Protein AF-A0A355C028-F1 (afdb_monomer_lite)

Structure (mmCIF, N/CA/C/O backbone):
data_AF-A0A355C028-F1
#
_entry.id   AF-A0A355C028-F1
#
loop_
_atom_site.group_PDB
_atom_site.id
_atom_site.type_symbol
_atom_site.label_atom_id
_atom_site.label_alt_id
_atom_site.label_comp_id
_atom_site.label_asym_id
_atom_site.label_entity_id
_atom_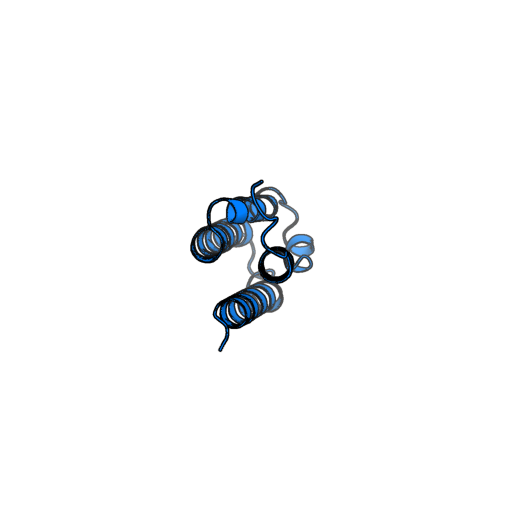site.label_seq_id
_atom_site.pdbx_PDB_ins_code
_atom_site.Cartn_x
_atom_site.Cartn_y
_atom_site.Cartn_z
_atom_site.occupancy
_atom_site.B_iso_or_equiv
_atom_site.auth_seq_id
_atom_site.auth_comp_id
_atom_site.auth_asym_id
_atom_site.auth_atom_id
_atom_site.pdbx_PDB_model_num
ATOM 1 N N . MET A 1 1 ? -22.043 -10.079 4.860 1.00 52.00 1 MET A N 1
ATOM 2 C CA . MET A 1 1 ? -20.663 -9.973 5.397 1.00 52.00 1 MET A CA 1
ATOM 3 C C . MET A 1 1 ? -20.513 -8.615 6.068 1.00 52.00 1 MET A C 1
ATOM 5 O O . MET A 1 1 ? -21.122 -7.668 5.587 1.00 52.00 1 MET A O 1
ATOM 9 N N . ARG A 1 2 ? -19.770 -8.498 7.179 1.00 68.88 2 ARG A N 1
ATOM 10 C CA . ARG A 1 2 ? -19.463 -7.178 7.767 1.00 68.88 2 ARG A CA 1
ATOM 11 C C . ARG A 1 2 ? -18.723 -6.355 6.707 1.00 68.88 2 ARG A C 1
ATOM 13 O O . ARG A 1 2 ? -17.768 -6.876 6.136 1.00 68.88 2 ARG A O 1
ATOM 20 N N . SER A 1 3 ? -19.180 -5.132 6.432 1.00 78.31 3 SER A N 1
ATOM 21 C CA . SER A 1 3 ? -18.619 -4.240 5.397 1.00 78.31 3 SER A CA 1
ATOM 22 C C . SER A 1 3 ? -17.086 -4.169 5.468 1.00 78.31 3 SER A C 1
ATOM 24 O O . SER A 1 3 ? -16.407 -4.277 4.453 1.00 78.31 3 SER A O 1
ATOM 26 N N . ASP A 1 4 ? -16.529 -4.154 6.679 1.00 78.38 4 ASP A N 1
ATOM 27 C CA . ASP A 1 4 ? -15.083 -4.084 6.916 1.00 78.38 4 ASP A CA 1
ATOM 28 C C . ASP A 1 4 ? -14.310 -5.343 6.484 1.00 78.38 4 ASP A C 1
ATOM 30 O O . ASP A 1 4 ? -13.172 -5.248 6.036 1.00 78.38 4 ASP A O 1
ATOM 34 N N . ILE A 1 5 ? -14.926 -6.528 6.578 1.00 82.31 5 ILE A N 1
ATOM 35 C CA . ILE A 1 5 ? -14.312 -7.783 6.112 1.00 82.31 5 ILE A CA 1
ATOM 36 C C . ILE A 1 5 ? -14.302 -7.821 4.582 1.00 82.31 5 ILE A C 1
ATOM 38 O O . ILE A 1 5 ? -13.327 -8.271 3.994 1.00 82.31 5 ILE A O 1
ATOM 42 N N . ALA A 1 6 ? -15.357 -7.322 3.932 1.00 85.69 6 ALA A N 1
ATOM 43 C CA . ALA A 1 6 ? -15.390 -7.229 2.474 1.00 85.69 6 ALA A CA 1
ATOM 44 C C . ALA A 1 6 ? -14.300 -6.277 1.955 1.00 85.69 6 ALA A C 1
ATOM 46 O O . ALA A 1 6 ? -13.582 -6.627 1.025 1.00 85.69 6 ALA A O 1
ATOM 47 N N . LYS A 1 7 ? -14.114 -5.122 2.611 1.00 85.38 7 LYS A N 1
ATOM 48 C CA . LYS A 1 7 ? -13.020 -4.188 2.300 1.00 85.38 7 LYS A CA 1
ATOM 49 C C . LYS A 1 7 ? -11.645 -4.829 2.479 1.00 85.38 7 LYS A C 1
ATOM 51 O O . LYS A 1 7 ? -10.804 -4.683 1.606 1.00 85.38 7 LYS A O 1
ATOM 56 N N . LEU A 1 8 ? -11.437 -5.581 3.563 1.00 87.56 8 LEU A N 1
ATOM 57 C CA . LEU A 1 8 ? -10.188 -6.314 3.782 1.00 87.56 8 LEU A CA 1
ATOM 58 C C . LEU A 1 8 ? -9.915 -7.330 2.671 1.00 87.56 8 LEU A C 1
ATOM 60 O O . LEU A 1 8 ? -8.806 -7.373 2.162 1.00 87.56 8 LEU A O 1
ATOM 64 N N . VAL A 1 9 ? -10.914 -8.123 2.279 1.00 88.75 9 VAL A N 1
ATOM 65 C CA . VAL A 1 9 ? -10.756 -9.114 1.203 1.00 88.75 9 VAL A CA 1
ATOM 66 C C . VAL A 1 9 ? -10.406 -8.438 -0.125 1.00 88.75 9 VAL A C 1
ATOM 68 O O . VAL A 1 9 ? -9.544 -8.936 -0.839 1.00 88.75 9 VAL A O 1
ATOM 71 N N . ILE A 1 10 ? -11.023 -7.292 -0.431 1.00 88.25 10 ILE A N 1
ATOM 72 C CA . ILE A 1 10 ? -10.695 -6.498 -1.624 1.00 88.25 10 ILE A CA 1
ATOM 73 C C . ILE A 1 10 ? -9.244 -6.006 -1.564 1.00 88.25 10 ILE A C 1
ATOM 75 O O . ILE A 1 10 ? -8.513 -6.179 -2.531 1.00 88.25 10 ILE A O 1
ATOM 79 N N . CYS A 1 11 ? -8.808 -5.447 -0.433 1.00 88.25 11 CYS A N 1
ATOM 80 C CA . CYS A 1 11 ? -7.432 -4.979 -0.259 1.00 88.25 11 CYS A CA 1
ATOM 81 C C . CYS A 1 11 ? -6.403 -6.110 -0.383 1.00 88.25 11 CYS A C 1
ATOM 83 O O . CYS A 1 11 ? -5.408 -5.941 -1.074 1.00 88.25 11 CYS A O 1
ATOM 85 N N . VAL A 1 12 ? -6.680 -7.276 0.207 1.00 88.50 12 VAL A N 1
ATOM 86 C CA . VAL A 1 12 ? -5.821 -8.464 0.079 1.00 88.50 12 VAL A CA 1
ATOM 87 C C . VAL A 1 12 ? -5.744 -8.932 -1.373 1.00 88.50 12 VAL A C 1
ATOM 89 O O . VAL A 1 12 ? -4.668 -9.276 -1.848 1.00 88.50 12 VAL A O 1
ATOM 92 N N . ALA A 1 13 ? -6.867 -8.943 -2.094 1.00 88.94 13 ALA A N 1
ATOM 93 C CA . ALA A 1 13 ? -6.871 -9.322 -3.503 1.00 88.94 13 ALA A CA 1
ATOM 94 C C . ALA A 1 13 ? -6.042 -8.353 -4.361 1.00 88.94 13 ALA A C 1
ATOM 96 O O . ALA A 1 13 ? -5.315 -8.808 -5.238 1.00 88.94 13 ALA A O 1
ATOM 97 N N . ILE A 1 14 ? -6.127 -7.046 -4.089 1.00 87.75 14 ILE A N 1
ATOM 98 C CA . ILE A 1 14 ? -5.336 -6.019 -4.781 1.00 87.75 14 ILE A CA 1
ATOM 99 C C . ILE A 1 14 ? -3.841 -6.234 -4.533 1.00 87.75 14 ILE A C 1
ATOM 101 O O . ILE A 1 14 ? -3.110 -6.368 -5.505 1.00 87.75 14 ILE A O 1
ATOM 105 N N . ASP A 1 15 ? -3.406 -6.377 -3.277 1.00 85.62 15 ASP A N 1
ATOM 106 C CA . ASP A 1 15 ? -1.983 -6.582 -2.955 1.00 85.62 15 ASP A CA 1
ATOM 107 C C . ASP A 1 15 ? -1.421 -7.874 -3.582 1.00 85.62 15 ASP A C 1
ATOM 109 O O . ASP A 1 15 ? -0.278 -7.921 -4.027 1.00 85.62 15 ASP A O 1
ATOM 113 N N . VAL A 1 16 ? -2.225 -8.943 -3.659 1.00 85.94 16 VAL A N 1
ATOM 114 C CA . VAL A 1 16 ? -1.803 -10.197 -4.310 1.00 85.94 16 VAL A CA 1
ATOM 115 C C . VAL A 1 16 ? -1.631 -10.014 -5.817 1.00 85.94 16 VAL A C 1
ATOM 117 O O . VAL A 1 16 ? -0.672 -10.534 -6.388 1.00 85.94 16 VAL A O 1
ATOM 120 N N . ILE A 1 17 ? -2.552 -9.306 -6.476 1.00 84.25 17 ILE A N 1
ATOM 121 C CA . ILE A 1 17 ? -2.437 -8.997 -7.909 1.00 84.25 17 ILE A CA 1
ATOM 122 C C . ILE A 1 17 ? -1.220 -8.105 -8.148 1.00 84.25 17 ILE A C 1
ATOM 124 O O . ILE A 1 17 ? -0.489 -8.333 -9.114 1.00 84.25 17 ILE A O 1
ATOM 128 N N . ASP A 1 18 ? -0.989 -7.149 -7.251 1.00 78.31 18 ASP A N 1
ATOM 129 C CA . ASP A 1 18 ? 0.133 -6.233 -7.338 1.00 78.31 18 ASP A CA 1
ATOM 130 C C . ASP A 1 18 ? 1.467 -6.994 -7.322 1.00 78.31 18 ASP A C 1
ATOM 132 O O . ASP A 1 18 ? 2.187 -7.017 -8.322 1.00 78.31 18 ASP A O 1
ATOM 136 N N . PHE A 1 19 ? 1.679 -7.801 -6.278 1.00 81.00 19 PHE A N 1
ATOM 137 C CA . PHE A 1 19 ? 2.869 -8.634 -6.093 1.00 81.00 19 PHE A CA 1
ATOM 138 C C . PHE A 1 19 ? 3.130 -9.641 -7.229 1.00 81.00 19 PHE A C 1
ATOM 140 O O . PHE A 1 19 ? 4.278 -9.949 -7.565 1.00 81.00 19 PHE A O 1
ATOM 147 N N . THR A 1 20 ? 2.070 -10.225 -7.797 1.00 76.56 20 THR A N 1
ATOM 148 C CA . THR A 1 20 ? 2.206 -11.359 -8.730 1.00 76.56 20 THR A CA 1
ATOM 149 C C . THR A 1 20 ? 2.211 -10.961 -10.197 1.00 76.56 20 THR A C 1
ATOM 151 O O . THR A 1 20 ? 2.892 -11.610 -10.990 1.00 76.56 20 THR A O 1
ATOM 154 N N . VAL A 1 21 ? 1.455 -9.932 -10.577 1.00 72.06 21 VAL A N 1
ATOM 155 C CA . VAL A 1 21 ? 1.238 -9.573 -11.985 1.00 72.06 21 VAL A CA 1
ATOM 156 C C . VAL A 1 21 ? 1.838 -8.215 -12.306 1.00 72.06 21 VAL A C 1
ATOM 158 O O . VAL A 1 21 ? 2.427 -8.051 -13.371 1.00 72.06 21 VAL A O 1
ATOM 161 N N . ILE A 1 22 ? 1.697 -7.247 -11.405 1.00 72.19 22 ILE A N 1
ATOM 162 C CA . ILE A 1 22 ? 1.976 -5.844 -11.704 1.00 72.19 22 ILE A CA 1
ATOM 163 C C . ILE A 1 22 ? 3.443 -5.494 -11.484 1.00 72.19 22 ILE A C 1
ATOM 165 O O . ILE A 1 22 ? 4.040 -4.865 -12.355 1.00 72.19 22 ILE A O 1
ATOM 169 N N . SER A 1 23 ? 4.048 -5.946 -10.384 1.00 69.75 23 SER A N 1
ATOM 170 C CA . SER A 1 23 ? 5.439 -5.612 -10.042 1.00 69.75 23 SER A CA 1
ATOM 171 C C . SER A 1 23 ? 6.472 -6.122 -11.058 1.00 69.75 23 SER A C 1
ATOM 173 O O . SER A 1 23 ? 7.648 -5.773 -10.992 1.00 69.75 23 SER A O 1
ATOM 175 N N . TRP A 1 24 ? 6.044 -6.951 -12.014 1.00 71.81 24 TRP A N 1
ATOM 176 C CA . TRP A 1 24 ? 6.866 -7.489 -13.098 1.00 71.81 24 TRP A CA 1
ATOM 177 C C . TRP A 1 24 ? 6.711 -6.720 -14.417 1.00 71.81 24 TRP A C 1
ATOM 179 O O . TRP A 1 24 ? 7.378 -7.066 -15.393 1.00 71.81 24 TRP A O 1
ATOM 189 N N . ILE A 1 25 ? 5.841 -5.704 -14.470 1.00 75.75 25 ILE A N 1
ATOM 190 C CA . ILE A 1 25 ? 5.608 -4.857 -15.645 1.00 75.75 25 ILE A CA 1
ATOM 191 C C . ILE A 1 25 ? 6.474 -3.591 -15.520 1.00 75.75 25 ILE A C 1
ATOM 193 O O . ILE A 1 25 ? 6.145 -2.701 -14.732 1.00 75.75 25 ILE A O 1
ATOM 197 N N . PRO A 1 26 ? 7.557 -3.459 -16.311 1.00 71.12 26 PRO A N 1
ATOM 198 C CA . PRO A 1 26 ? 8.458 -2.314 -16.215 1.00 71.12 26 PRO A CA 1
ATOM 199 C C . PRO A 1 26 ? 7.733 -1.004 -16.544 1.00 71.12 26 PRO A C 1
ATOM 201 O O . PRO A 1 26 ? 7.074 -0.904 -17.582 1.00 71.12 26 PRO A O 1
ATOM 204 N N . GLY A 1 27 ? 7.876 0.009 -15.685 1.00 73.12 27 GLY A N 1
ATOM 205 C CA . GLY A 1 27 ? 7.288 1.337 -15.890 1.00 73.12 27 GLY A CA 1
ATOM 206 C C . GLY A 1 27 ? 5.791 1.456 -15.575 1.00 73.12 27 GLY A C 1
ATOM 207 O O . GLY A 1 27 ? 5.210 2.511 -15.833 1.00 73.12 27 GLY A O 1
ATOM 208 N N . ALA A 1 28 ? 5.158 0.414 -15.023 1.00 75.19 28 ALA A N 1
ATOM 209 C CA . ALA A 1 28 ? 3.755 0.459 -14.603 1.00 75.19 28 ALA A CA 1
ATOM 210 C C . ALA A 1 28 ? 3.551 0.854 -13.127 1.00 75.19 28 ALA A C 1
ATOM 212 O O . ALA A 1 28 ? 2.426 1.209 -12.774 1.00 75.19 28 ALA A O 1
ATOM 213 N N . GLY A 1 29 ? 4.611 0.847 -12.304 1.00 76.06 29 GLY A N 1
ATOM 214 C CA . GLY A 1 29 ? 4.549 1.072 -10.848 1.00 76.06 29 GLY A CA 1
ATOM 215 C C . GLY A 1 29 ? 3.787 2.341 -10.466 1.00 76.06 29 GLY A C 1
ATOM 216 O O . GLY A 1 29 ? 2.672 2.258 -9.970 1.00 76.06 29 GLY A O 1
ATOM 217 N N . LEU A 1 30 ? 4.284 3.515 -10.874 1.00 79.75 30 LEU A N 1
ATOM 218 C CA . LEU A 1 30 ? 3.672 4.807 -10.524 1.00 79.75 30 LEU A CA 1
ATOM 219 C C . LEU A 1 30 ? 2.180 4.912 -10.898 1.00 79.75 30 LEU A C 1
ATOM 221 O O . LEU A 1 30 ? 1.386 5.522 -10.184 1.00 79.75 30 LEU A O 1
ATOM 225 N N . VAL A 1 31 ? 1.780 4.351 -12.043 1.00 83.62 31 VAL A N 1
ATOM 226 C CA . VAL A 1 31 ? 0.373 4.379 -12.473 1.00 83.62 31 VAL A CA 1
ATOM 227 C C . VAL A 1 31 ? -0.481 3.535 -11.536 1.00 83.62 31 VAL A C 1
ATOM 229 O O . VAL A 1 31 ? -1.607 3.920 -11.214 1.00 83.62 31 VAL A O 1
ATOM 232 N N . ILE A 1 32 ? 0.045 2.401 -11.090 1.00 82.19 32 ILE A N 1
ATOM 233 C CA . ILE A 1 32 ? -0.685 1.470 -10.242 1.00 82.19 32 ILE A CA 1
ATOM 234 C C . ILE A 1 32 ? -0.714 1.963 -8.800 1.00 82.19 32 ILE A C 1
ATOM 236 O O . ILE A 1 32 ? -1.787 1.935 -8.203 1.00 82.19 32 ILE A O 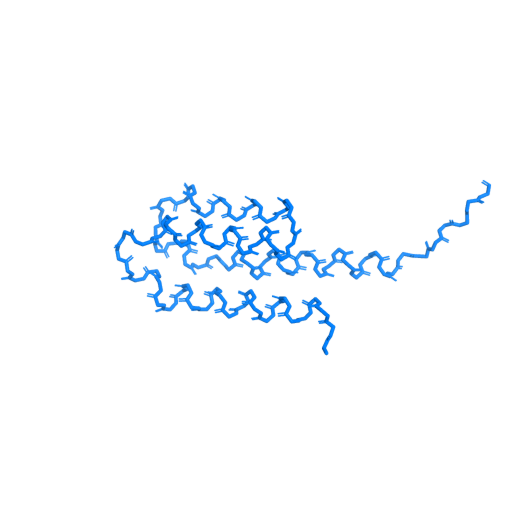1
ATOM 240 N N . ASP A 1 33 ? 0.352 2.581 -8.304 1.00 82.69 33 ASP A N 1
ATOM 241 C CA . ASP A 1 33 ? 0.375 3.214 -6.981 1.00 82.69 33 ASP A CA 1
ATOM 242 C C . ASP A 1 33 ? -0.678 4.328 -6.879 1.00 82.69 33 ASP A C 1
ATOM 244 O O . ASP A 1 33 ? -1.373 4.482 -5.867 1.00 82.69 33 ASP A O 1
ATOM 248 N N . LEU A 1 34 ? -0.869 5.093 -7.962 1.00 86.06 34 LEU A N 1
ATOM 249 C CA . LEU A 1 34 ? -1.919 6.111 -8.055 1.00 86.06 34 LEU A CA 1
ATOM 250 C C . LEU A 1 34 ? -3.327 5.496 -8.073 1.00 86.06 34 LEU A C 1
ATOM 252 O O . LEU A 1 34 ? -4.240 6.037 -7.439 1.00 86.06 34 LEU A O 1
ATOM 256 N N . ILE A 1 35 ? -3.520 4.369 -8.765 1.00 87.19 35 ILE A N 1
ATOM 257 C CA . ILE A 1 35 ? -4.794 3.633 -8.770 1.00 87.19 35 ILE A CA 1
ATOM 258 C C . ILE A 1 35 ? -5.077 3.054 -7.378 1.00 87.19 35 ILE A C 1
ATOM 260 O O . ILE A 1 35 ? -6.178 3.241 -6.856 1.00 87.19 35 ILE A O 1
ATOM 264 N N . ASN A 1 36 ? -4.092 2.418 -6.747 1.00 86.88 36 ASN A N 1
ATOM 265 C CA . ASN A 1 36 ? -4.187 1.851 -5.404 1.00 86.88 36 ASN A CA 1
ATOM 266 C C . ASN A 1 36 ? -4.510 2.939 -4.378 1.00 86.88 36 ASN A C 1
ATOM 268 O O . ASN A 1 36 ? -5.449 2.791 -3.594 1.00 86.88 36 ASN A O 1
ATOM 272 N N . THR A 1 37 ? -3.843 4.091 -4.467 1.00 87.88 37 THR A N 1
ATOM 273 C CA . THR A 1 37 ? -4.168 5.278 -3.669 1.00 87.88 37 THR A CA 1
ATOM 274 C C . THR A 1 37 ? -5.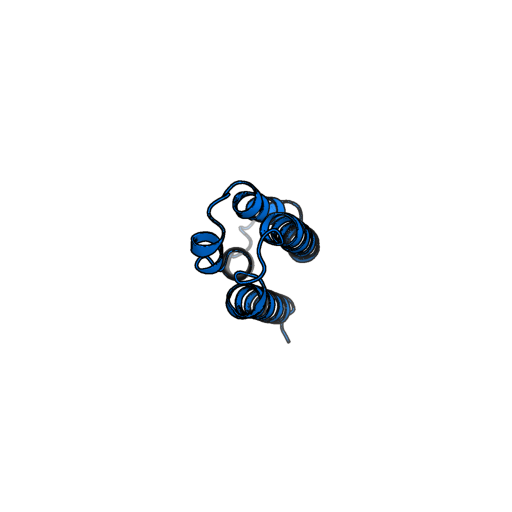615 5.720 -3.866 1.00 87.88 37 THR A C 1
ATOM 276 O O . THR A 1 37 ? -6.327 5.967 -2.888 1.00 87.88 37 THR A O 1
ATOM 279 N N . LEU A 1 38 ? -6.084 5.822 -5.112 1.00 90.06 38 LEU A N 1
ATOM 280 C CA . LEU A 1 38 ? -7.459 6.230 -5.395 1.00 90.06 38 LEU A CA 1
ATOM 281 C C . LEU A 1 38 ? -8.458 5.250 -4.765 1.00 90.06 38 LEU A C 1
ATOM 283 O O . LEU A 1 38 ? -9.405 5.671 -4.098 1.00 90.06 38 LEU A O 1
ATOM 287 N N . VAL A 1 39 ? -8.221 3.946 -4.914 1.00 88.44 39 VAL A N 1
ATOM 288 C CA . VAL A 1 39 ? -9.049 2.897 -4.306 1.00 88.44 39 VAL A CA 1
ATOM 289 C C . VAL A 1 39 ? -9.009 2.985 -2.778 1.00 88.44 39 VAL A C 1
ATOM 291 O O . VAL A 1 39 ? -10.059 2.912 -2.137 1.00 88.44 39 VAL A O 1
ATOM 294 N N . ALA A 1 40 ? -7.843 3.220 -2.173 1.00 87.19 40 ALA A N 1
ATOM 295 C CA . ALA A 1 40 ? -7.700 3.393 -0.729 1.00 87.19 40 ALA A CA 1
ATOM 296 C C . ALA A 1 40 ? -8.516 4.587 -0.222 1.00 87.19 40 ALA A C 1
ATOM 298 O O . ALA A 1 40 ? -9.204 4.488 0.800 1.00 87.19 40 ALA A O 1
ATOM 299 N N . VAL A 1 41 ? -8.486 5.707 -0.951 1.00 88.06 41 VAL A N 1
ATOM 300 C CA . VAL A 1 41 ? -9.265 6.903 -0.616 1.00 88.06 41 VAL A CA 1
ATOM 301 C C . VAL A 1 41 ? -10.765 6.645 -0.744 1.00 88.06 41 VAL A C 1
ATOM 303 O O . VAL A 1 41 ? -11.530 7.060 0.125 1.00 88.06 41 VAL A O 1
ATOM 306 N N . LEU A 1 42 ? -11.204 5.905 -1.762 1.00 88.62 42 LEU A N 1
ATOM 307 C CA . LEU A 1 42 ? -12.613 5.530 -1.913 1.00 88.62 42 LEU A CA 1
ATOM 308 C C . LEU A 1 42 ? -13.088 4.581 -0.800 1.00 88.62 42 LEU A C 1
ATOM 310 O O . LEU A 1 42 ? -14.218 4.696 -0.323 1.00 88.62 42 LEU A O 1
ATOM 314 N N . LEU A 1 43 ? -12.235 3.653 -0.355 1.00 83.25 43 LEU A N 1
ATOM 315 C CA . LEU A 1 43 ? -12.592 2.651 0.654 1.00 83.25 43 LEU A CA 1
ATOM 316 C C . LEU A 1 43 ? -12.531 3.182 2.092 1.00 83.25 43 LEU A C 1
ATOM 318 O O . LEU A 1 43 ? -13.353 2.774 2.930 1.00 83.25 43 LEU A O 1
ATOM 322 N N . PHE A 1 44 ? -11.576 4.066 2.386 1.00 84.88 44 PHE A N 1
ATOM 323 C CA . PHE A 1 44 ? -11.236 4.488 3.749 1.00 84.88 44 PHE A CA 1
ATOM 324 C C . PHE A 1 44 ? -11.221 6.011 3.958 1.00 84.88 44 PHE A C 1
ATOM 326 O O . PHE A 1 44 ? -11.018 6.470 5.083 1.00 84.88 44 PHE A O 1
ATOM 333 N N . GLY A 1 45 ? -11.482 6.808 2.921 1.00 86.00 45 GLY A N 1
ATOM 334 C CA . GLY A 1 45 ? -11.459 8.269 2.984 1.00 86.00 45 GLY A CA 1
ATOM 335 C C . GLY A 1 45 ? -10.035 8.844 2.949 1.00 86.00 45 GLY A C 1
ATOM 336 O O . GLY A 1 45 ? -9.114 8.184 2.476 1.00 86.00 45 GLY A O 1
ATOM 337 N N . PRO A 1 46 ? -9.803 10.057 3.484 1.00 87.25 46 PRO A N 1
ATOM 338 C CA . PRO A 1 46 ? -8.520 10.765 3.367 1.00 87.25 46 PRO A CA 1
ATOM 339 C C . PRO A 1 46 ? -7.306 9.994 3.898 1.00 87.25 46 PRO A C 1
ATOM 341 O O . PRO A 1 46 ? -6.185 10.238 3.468 1.00 87.25 46 PRO A O 1
ATOM 344 N N . ILE A 1 47 ? -7.519 9.043 4.816 1.00 85.75 47 ILE A N 1
ATOM 345 C CA . ILE A 1 47 ? -6.447 8.187 5.337 1.00 85.75 47 ILE A CA 1
ATOM 346 C C . ILE A 1 47 ? -5.824 7.300 4.249 1.00 85.75 47 ILE A C 1
ATOM 348 O O . ILE A 1 47 ? -4.667 6.919 4.376 1.00 85.75 47 ILE A O 1
ATOM 352 N N . GLY A 1 48 ? -6.565 7.011 3.174 1.00 82.62 48 GLY A N 1
ATOM 353 C CA . GLY A 1 48 ? -6.076 6.274 2.012 1.00 82.62 48 GLY A CA 1
ATOM 354 C C . GLY A 1 48 ? -4.945 6.980 1.263 1.00 82.62 48 GLY A C 1
ATOM 355 O O . GLY A 1 48 ? -4.190 6.315 0.570 1.00 82.62 48 GLY A O 1
ATOM 356 N N . LEU A 1 49 ? -4.751 8.291 1.465 1.00 87.69 49 LEU A N 1
ATOM 357 C CA . LEU A 1 49 ? -3.612 9.027 0.901 1.00 87.69 49 LEU A CA 1
ATOM 358 C C . LEU A 1 49 ? -2.258 8.543 1.434 1.00 87.69 49 LEU A C 1
ATOM 360 O O . LEU A 1 49 ? -1.238 8.853 0.835 1.00 87.69 49 LEU A O 1
ATOM 364 N N . ILE A 1 50 ? -2.229 7.773 2.528 1.00 85.81 50 ILE A N 1
ATOM 365 C CA . ILE A 1 50 ? -0.998 7.135 3.017 1.00 85.81 50 ILE A CA 1
ATOM 366 C C . ILE A 1 50 ? -0.422 6.167 1.971 1.00 85.81 50 ILE A C 1
ATOM 368 O O . ILE A 1 50 ? 0.792 6.005 1.922 1.00 85.81 50 ILE A O 1
ATOM 372 N N . ALA A 1 51 ? -1.258 5.595 1.098 1.00 83.69 51 ALA A N 1
ATOM 373 C CA . ALA A 1 51 ? -0.804 4.747 -0.003 1.00 83.69 51 ALA A CA 1
ATOM 374 C C . ALA A 1 51 ? 0.047 5.503 -1.047 1.00 83.69 51 ALA A C 1
ATOM 376 O O . ALA A 1 51 ? 0.829 4.876 -1.745 1.00 83.69 51 ALA A O 1
ATOM 377 N N . LEU A 1 52 ? 0.020 6.847 -1.090 1.00 83.88 52 LEU A N 1
ATOM 378 C CA . LEU A 1 52 ? 0.944 7.629 -1.935 1.00 83.88 52 LEU A CA 1
ATOM 379 C C . LEU A 1 52 ? 2.413 7.462 -1.544 1.00 83.88 52 LEU A C 1
ATOM 381 O O . LEU A 1 52 ? 3.291 7.877 -2.296 1.00 83.88 52 LEU A O 1
ATOM 385 N N . TRP A 1 53 ? 2.691 6.908 -0.363 1.00 81.75 53 TRP A N 1
ATOM 386 C CA . TRP A 1 53 ? 4.049 6.548 0.011 1.00 81.75 53 TRP A CA 1
ATOM 387 C C . TRP A 1 53 ? 4.671 5.548 -0.977 1.00 81.75 53 TRP A C 1
ATOM 389 O O . TRP A 1 53 ? 5.854 5.683 -1.278 1.00 81.75 53 TRP A O 1
ATOM 399 N N . GLU A 1 54 ? 3.877 4.625 -1.530 1.00 75.56 54 GLU A N 1
ATOM 400 C CA . GLU A 1 54 ? 4.312 3.676 -2.571 1.00 75.56 54 GLU A CA 1
ATOM 401 C C . GLU A 1 54 ? 4.729 4.423 -3.841 1.00 75.56 54 GLU A C 1
ATOM 403 O O . GLU A 1 54 ? 5.855 4.289 -4.304 1.00 75.56 54 GLU A O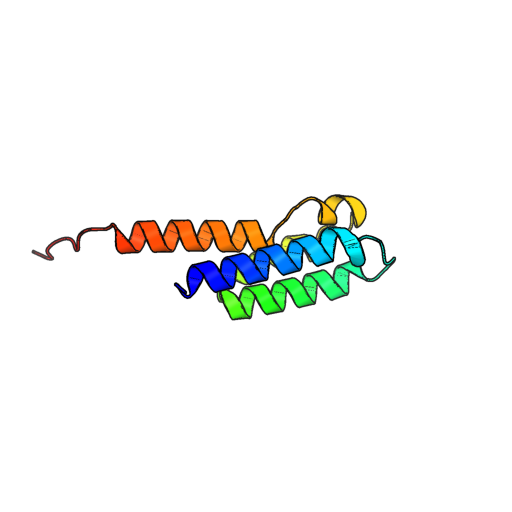 1
ATOM 408 N N . ALA A 1 55 ? 3.932 5.409 -4.269 1.00 73.25 55 ALA A N 1
ATOM 409 C CA . ALA A 1 55 ? 4.277 6.268 -5.407 1.00 73.25 55 ALA A CA 1
ATOM 410 C C . ALA A 1 55 ? 5.571 7.095 -5.209 1.00 73.25 55 ALA A C 1
ATOM 412 O O . ALA A 1 55 ? 6.145 7.598 -6.177 1.00 73.25 55 ALA A O 1
ATOM 413 N N . ALA A 1 56 ? 6.024 7.287 -3.964 1.00 72.62 56 ALA A N 1
ATOM 414 C CA . ALA A 1 56 ? 7.290 7.950 -3.645 1.00 72.62 56 ALA A CA 1
ATOM 415 C C . ALA A 1 56 ? 8.482 6.972 -3.598 1.00 72.62 56 ALA A C 1
ATOM 417 O O . ALA A 1 56 ? 9.639 7.406 -3.610 1.00 72.62 56 ALA A O 1
ATOM 418 N N . ASN A 1 57 ? 8.218 5.666 -3.552 1.00 68.44 57 ASN A N 1
ATOM 419 C CA . ASN A 1 57 ? 9.208 4.606 -3.498 1.00 68.44 57 ASN A CA 1
ATOM 420 C C . ASN A 1 57 ? 9.536 4.101 -4.912 1.00 68.44 57 ASN A C 1
ATOM 422 O O . ASN A 1 57 ? 8.972 3.140 -5.411 1.00 68.44 57 ASN A O 1
ATOM 426 N N . LEU A 1 58 ? 10.529 4.717 -5.558 1.00 62.72 58 LEU A N 1
ATOM 427 C CA . LEU A 1 58 ? 10.965 4.353 -6.920 1.00 62.72 58 LEU A CA 1
ATOM 428 C C . LEU A 1 58 ? 11.647 2.967 -7.025 1.00 62.72 58 LEU A C 1
ATOM 430 O O . LEU A 1 58 ? 12.162 2.606 -8.084 1.00 62.72 58 LEU A O 1
ATOM 434 N N . ALA A 1 59 ? 11.709 2.198 -5.934 1.00 63.75 59 ALA A N 1
ATOM 435 C CA . ALA A 1 59 ? 12.269 0.853 -5.908 1.00 63.75 59 ALA A CA 1
ATOM 436 C C . ALA A 1 59 ? 11.192 -0.195 -6.252 1.00 63.75 59 ALA A C 1
ATOM 438 O O . ALA A 1 59 ? 10.715 -0.913 -5.373 1.00 63.75 59 ALA A O 1
ATOM 439 N N . GLU A 1 60 ? 10.865 -0.309 -7.545 1.00 59.78 60 GLU A N 1
ATOM 440 C CA . GLU A 1 60 ? 9.778 -1.149 -8.095 1.00 59.78 60 GLU A CA 1
ATOM 441 C C . GLU A 1 60 ? 9.718 -2.605 -7.556 1.00 59.78 60 GLU A C 1
ATOM 443 O O . GLU A 1 60 ? 8.620 -3.092 -7.294 1.00 59.78 60 GLU A O 1
ATOM 448 N N . PRO A 1 61 ? 10.836 -3.328 -7.311 1.00 59.28 61 PRO A N 1
ATOM 449 C CA . PRO A 1 61 ? 10.762 -4.703 -6.802 1.00 59.28 61 PRO A CA 1
ATOM 450 C C . PRO A 1 61 ? 10.545 -4.802 -5.288 1.00 59.28 61 PRO A C 1
ATOM 452 O O . PRO A 1 61 ? 10.134 -5.852 -4.801 1.00 59.28 61 PRO A O 1
ATOM 455 N N . ILE A 1 62 ? 10.902 -3.761 -4.528 1.00 60.94 62 ILE A N 1
ATOM 456 C CA . ILE A 1 62 ? 10.782 -3.748 -3.060 1.00 60.94 62 ILE A CA 1
ATOM 457 C C . ILE A 1 62 ? 9.362 -3.353 -2.660 1.00 60.94 62 ILE A C 1
ATOM 459 O O . ILE A 1 62 ? 8.851 -3.853 -1.659 1.00 60.94 62 ILE A O 1
ATOM 463 N N . ASP A 1 63 ? 8.728 -2.501 -3.462 1.00 60.28 63 ASP A N 1
ATOM 464 C CA . ASP A 1 63 ? 7.370 -2.017 -3.232 1.00 60.28 63 ASP A CA 1
ATOM 465 C C . ASP A 1 63 ? 6.339 -3.154 -3.245 1.00 60.28 63 ASP A C 1
ATOM 467 O O . ASP A 1 63 ? 5.541 -3.287 -2.323 1.00 60.28 63 ASP A O 1
ATOM 471 N N . ALA A 1 64 ? 6.516 -4.105 -4.167 1.00 62.75 64 ALA A N 1
ATOM 472 C CA . ALA A 1 64 ? 5.747 -5.346 -4.272 1.00 62.75 64 ALA A CA 1
ATOM 473 C C . ALA A 1 64 ? 5.608 -6.134 -2.953 1.00 62.75 64 ALA A C 1
ATOM 475 O O . ALA A 1 64 ? 4.642 -6.869 -2.743 1.00 62.75 64 ALA A O 1
ATOM 476 N N . PHE A 1 65 ? 6.607 -6.050 -2.068 1.00 71.31 65 PHE A N 1
ATOM 477 C CA . PHE A 1 65 ? 6.644 -6.829 -0.828 1.00 71.31 65 PHE A CA 1
ATOM 478 C C . PHE A 1 65 ? 5.906 -6.170 0.335 1.00 71.31 65 PHE A C 1
ATOM 480 O O . PHE A 1 65 ? 5.736 -6.811 1.378 1.00 71.31 65 PHE A O 1
ATOM 487 N N . VAL A 1 66 ? 5.489 -4.912 0.197 1.00 81.25 66 VAL A N 1
ATOM 488 C CA . VAL A 1 66 ? 4.770 -4.189 1.243 1.00 81.25 66 VAL A CA 1
ATOM 489 C C . VAL A 1 66 ? 3.278 -4.211 0.901 1.00 81.25 66 VAL A C 1
ATOM 491 O O . VAL A 1 66 ? 2.847 -3.480 0.026 1.00 81.25 66 VAL A O 1
ATOM 494 N N . PRO A 1 67 ? 2.446 -5.021 1.586 1.00 84.75 67 PRO A N 1
ATOM 495 C CA . PRO A 1 67 ? 1.014 -5.092 1.293 1.00 84.75 67 PRO A CA 1
ATOM 496 C C . PRO A 1 67 ? 0.276 -3.889 1.907 1.00 84.75 67 PRO A C 1
ATOM 498 O O . PRO A 1 67 ? -0.424 -4.010 2.924 1.00 84.75 67 PRO A O 1
ATOM 501 N N . THR A 1 68 ? 0.495 -2.692 1.359 1.00 87.00 68 THR A N 1
ATOM 502 C CA . THR A 1 68 ? 0.047 -1.423 1.951 1.00 87.00 68 THR A CA 1
ATOM 503 C C . THR A 1 68 ? -1.469 -1.333 2.038 1.00 87.00 68 THR A C 1
ATOM 505 O O . THR A 1 68 ? -1.989 -0.866 3.060 1.00 87.00 68 THR A O 1
ATOM 508 N N . MET A 1 69 ? -2.209 -1.841 1.047 1.00 86.56 69 MET A N 1
ATOM 509 C CA . MET A 1 69 ? -3.676 -1.816 1.076 1.00 86.56 69 MET A CA 1
ATOM 510 C C . MET A 1 69 ? -4.218 -2.688 2.207 1.00 86.56 69 MET A C 1
ATOM 512 O O . MET A 1 69 ? -5.123 -2.278 2.945 1.00 86.56 69 MET A O 1
ATOM 516 N N . THR A 1 70 ? -3.651 -3.880 2.392 1.00 88.06 70 THR A N 1
ATOM 517 C CA . THR A 1 70 ? -4.010 -4.803 3.473 1.00 88.06 70 THR A CA 1
ATOM 518 C C . THR A 1 70 ? -3.645 -4.220 4.829 1.00 88.06 70 THR A C 1
ATOM 520 O O . THR A 1 70 ? -4.469 -4.256 5.747 1.00 88.06 70 THR A O 1
ATOM 523 N N . LEU A 1 71 ? -2.451 -3.636 4.972 1.00 87.69 71 LEU A N 1
ATOM 524 C CA . LEU A 1 71 ? -2.043 -2.963 6.206 1.00 87.69 71 LEU A CA 1
ATOM 525 C C . LEU A 1 71 ? -3.015 -1.835 6.555 1.00 87.69 71 LEU A C 1
ATOM 527 O O . LEU A 1 71 ? -3.505 -1.763 7.688 1.00 87.69 71 LEU A O 1
ATOM 531 N N . LEU A 1 72 ? -3.375 -1.005 5.576 1.00 86.75 72 LEU A N 1
ATOM 532 C CA . LEU A 1 72 ? -4.327 0.080 5.758 1.00 86.75 72 LEU A CA 1
ATOM 533 C C . LEU A 1 72 ? -5.700 -0.459 6.185 1.00 86.75 72 LEU A C 1
ATOM 535 O O . LEU A 1 72 ? -6.237 -0.007 7.198 1.00 86.75 72 LEU A O 1
ATOM 539 N N . ALA A 1 73 ? -6.219 -1.494 5.524 1.00 86.19 73 ALA A N 1
ATOM 540 C CA . ALA A 1 73 ? -7.473 -2.143 5.903 1.00 86.19 73 ALA A CA 1
ATOM 541 C C . ALA A 1 73 ? -7.449 -2.701 7.338 1.00 86.19 73 ALA A C 1
ATOM 543 O O . ALA A 1 73 ? -8.389 -2.477 8.109 1.00 86.19 73 ALA A O 1
ATOM 544 N N . VAL A 1 74 ? -6.363 -3.372 7.737 1.00 86.81 74 VAL A N 1
ATOM 545 C CA . VAL A 1 74 ? -6.186 -3.919 9.093 1.00 86.81 74 VAL A CA 1
ATOM 546 C C . VAL A 1 74 ? -6.152 -2.806 10.142 1.00 86.81 74 VAL A C 1
ATOM 548 O O . VAL A 1 74 ? -6.806 -2.927 11.184 1.00 86.81 74 VAL A O 1
ATOM 551 N N . THR A 1 75 ? -5.463 -1.689 9.874 1.00 84.62 75 THR A N 1
ATOM 552 C CA . THR A 1 75 ? -5.450 -0.552 10.811 1.00 84.62 75 THR A CA 1
ATOM 553 C C . THR A 1 75 ? -6.846 0.041 11.020 1.00 84.62 75 THR A C 1
ATOM 555 O O . THR A 1 75 ? -7.212 0.385 12.149 1.00 84.62 75 THR A O 1
ATOM 558 N N . GLN A 1 76 ? -7.660 0.118 9.962 1.00 82.50 76 GLN A N 1
ATOM 559 C CA . GLN A 1 76 ? -9.026 0.636 10.044 1.00 82.50 76 GLN A CA 1
ATOM 560 C C . GLN A 1 76 ? -9.962 -0.335 10.768 1.00 82.50 76 GLN A C 1
ATOM 562 O O . GLN A 1 76 ? -10.741 0.088 11.624 1.00 82.50 76 GLN A O 1
ATOM 567 N N . LEU A 1 77 ? -9.822 -1.640 10.526 1.00 80.62 77 LEU A N 1
ATOM 568 C CA . LEU A 1 77 ? -10.514 -2.693 11.275 1.00 80.62 77 LEU A CA 1
ATOM 569 C C . LEU A 1 77 ? -10.207 -2.634 12.779 1.00 80.62 77 LEU A C 1
ATOM 571 O O . LEU A 1 77 ? -11.118 -2.738 13.604 1.00 80.62 77 LEU A O 1
ATOM 575 N N . GLY A 1 78 ? -8.938 -2.434 13.149 1.00 74.25 78 GLY A N 1
ATOM 576 C CA . GLY A 1 78 ? -8.518 -2.281 14.544 1.00 74.25 78 GLY A CA 1
ATOM 577 C C . GLY A 1 78 ? -9.153 -1.061 15.221 1.00 74.25 78 GLY A C 1
ATOM 578 O O . GLY A 1 78 ? -9.664 -1.161 16.340 1.00 74.25 78 GLY A O 1
ATOM 579 N N . LYS A 1 79 ? -9.202 0.082 14.522 1.00 72.75 79 LYS A N 1
ATOM 580 C CA . LYS A 1 79 ? -9.868 1.306 15.003 1.00 72.75 79 LYS A CA 1
ATOM 581 C C . LYS A 1 79 ? -11.382 1.130 15.132 1.00 72.75 79 LYS A C 1
ATOM 583 O O . LYS A 1 79 ? -11.951 1.552 16.139 1.00 72.75 79 LYS A O 1
ATOM 588 N N . ALA A 1 80 ? -12.026 0.471 14.169 1.00 67.25 80 ALA A N 1
ATOM 589 C CA . ALA A 1 80 ? -13.457 0.176 14.207 1.00 67.25 80 ALA A CA 1
ATOM 590 C C . ALA A 1 80 ? -13.820 -0.732 15.394 1.00 67.25 80 ALA A C 1
ATOM 592 O O . ALA A 1 80 ? -14.758 -0.429 16.131 1.00 67.25 80 ALA A O 1
ATOM 593 N N . LYS A 1 81 ? -13.027 -1.783 15.659 1.00 62.88 81 LYS A N 1
ATOM 594 C CA . LYS A 1 81 ? -13.200 -2.639 16.846 1.00 62.88 81 LYS A CA 1
ATOM 595 C C . LYS A 1 81 ? -13.015 -1.874 18.155 1.00 62.88 81 LYS A C 1
ATOM 597 O O . LYS A 1 81 ? -13.815 -2.049 19.068 1.00 62.88 81 LYS A O 1
ATOM 602 N N . LYS A 1 82 ? -12.000 -1.006 18.249 1.00 66.69 82 LYS A N 1
ATOM 603 C CA . LYS A 1 82 ? -11.764 -0.181 19.446 1.00 66.69 82 LYS A CA 1
ATOM 604 C C . LYS A 1 82 ? -12.912 0.801 19.702 1.00 66.69 82 LYS A C 1
ATOM 606 O O . LYS A 1 82 ? -13.294 0.994 20.848 1.00 66.69 82 LYS A O 1
ATOM 611 N N . LYS A 1 83 ? -13.488 1.380 18.642 1.00 62.34 83 LYS A N 1
ATOM 612 C CA . LYS A 1 83 ? -14.649 2.278 18.729 1.00 62.34 83 LYS A CA 1
ATOM 613 C C . LYS A 1 83 ? -15.937 1.532 19.101 1.00 62.34 83 LYS A C 1
ATOM 615 O O . LYS A 1 83 ? -16.731 2.065 19.860 1.00 62.34 83 LYS A O 1
ATOM 620 N N . ALA A 1 84 ? -16.114 0.300 18.621 1.00 60.69 84 ALA A N 1
ATOM 621 C CA . ALA A 1 84 ? -17.256 -0.553 18.964 1.00 60.69 84 ALA A CA 1
ATOM 622 C C . ALA A 1 84 ? -17.181 -1.155 20.383 1.00 60.69 84 ALA A C 1
ATOM 624 O O . ALA A 1 84 ? -18.203 -1.560 20.924 1.00 60.69 84 ALA A O 1
ATOM 625 N N . GLY A 1 85 ? -15.983 -1.238 20.973 1.00 60.78 85 GLY A N 1
ATOM 626 C CA . GLY A 1 85 ? -15.754 -1.726 22.337 1.00 60.78 85 GLY A CA 1
ATOM 627 C C . GLY A 1 85 ? -15.625 -0.632 23.402 1.00 60.78 85 GLY A C 1
ATOM 628 O O . GLY A 1 85 ? -15.388 -0.961 24.561 1.00 60.78 85 GLY A O 1
ATOM 629 N N . ALA A 1 86 ? -15.734 0.649 23.037 1.00 56.53 86 ALA A N 1
ATOM 630 C CA . ALA A 1 86 ? -15.695 1.745 23.998 1.00 56.53 86 ALA A CA 1
ATOM 631 C C . ALA A 1 86 ? -17.086 1.906 24.644 1.00 56.53 86 ALA A C 1
ATOM 633 O O . ALA A 1 86 ? -18.034 2.213 23.919 1.00 56.53 86 ALA A O 1
ATOM 634 N N . PRO A 1 87 ? -17.241 1.710 25.968 1.00 54.47 87 PRO A N 1
ATOM 635 C CA . PRO A 1 87 ? -18.479 2.077 26.641 1.00 54.47 87 PRO A CA 1
ATOM 636 C C . PRO A 1 87 ? -18.695 3.584 26.479 1.00 54.47 87 PRO A C 1
ATOM 638 O O . PRO A 1 87 ? -17.751 4.367 26.621 1.00 54.47 87 PRO A O 1
ATOM 641 N N . GLU A 1 88 ? -19.922 3.993 26.153 1.00 59.19 88 GLU A N 1
ATOM 642 C CA . GLU A 1 88 ? -20.292 5.405 26.162 1.00 59.19 88 GLU A CA 1
ATOM 643 C C . GLU A 1 88 ? -20.075 5.934 27.584 1.00 59.19 88 GLU A C 1
ATOM 645 O O . GLU A 1 88 ? -20.754 5.524 28.525 1.00 59.19 88 GLU A O 1
ATOM 650 N N . LEU A 1 89 ? -19.066 6.791 27.761 1.00 61.19 89 LEU A N 1
ATOM 651 C CA . LEU A 1 89 ? -18.844 7.485 29.025 1.00 61.19 89 LEU A CA 1
ATOM 652 C C . LEU A 1 89 ? -20.111 8.294 29.338 1.00 61.19 89 LEU A C 1
ATOM 654 O O . LEU A 1 89 ? -20.500 9.117 28.500 1.00 61.19 89 LEU A O 1
ATOM 658 N N . PRO A 1 90 ? -20.745 8.098 30.510 1.00 58.34 90 PRO A N 1
ATOM 659 C CA . PRO A 1 90 ? -21.853 8.938 30.927 1.00 58.34 90 PRO A CA 1
ATOM 660 C C . PRO A 1 90 ? -21.346 10.377 30.964 1.00 58.34 90 PRO A C 1
ATOM 662 O O . PRO A 1 90 ? -20.408 10.695 31.697 1.00 58.34 90 PRO A O 1
ATOM 665 N N . ARG A 1 91 ? -21.929 11.241 30.132 1.00 62.75 91 ARG A N 1
ATOM 666 C CA . ARG A 1 91 ? -21.744 12.684 30.268 1.00 62.75 91 ARG A CA 1
ATOM 667 C C . ARG A 1 91 ? -22.523 13.095 31.514 1.00 62.75 91 ARG A C 1
ATOM 669 O O . ARG A 1 91 ? -23.748 13.166 31.460 1.00 62.75 91 ARG A O 1
ATOM 676 N N . GLY A 1 92 ? -21.805 13.212 32.630 1.00 58.44 92 GLY A N 1
ATOM 677 C CA . GLY A 1 92 ? -22.284 13.877 33.842 1.00 58.44 92 GLY A CA 1
ATOM 678 C C . GLY A 1 92 ? -22.360 15.384 33.663 1.00 58.44 92 GLY A C 1
ATOM 679 O O . GLY A 1 92 ? -21.690 15.900 32.736 1.00 58.44 92 GLY A O 1
#

Secondary structure (DSSP, 8-state):
--HHHHHHHHHHHHHHHIIIIITTSTT-HHHHHHHHHHHHHHHHGGGGGGGHHHHH---HHHHTT--HHHHHHHHHHHHHHHHHTS------

Foldseek 3Di:
DPLLVVQLVVLVVLLVCCLPPNLPDPPCQLVSLVVQLVSLCVSPNPLSVVSCVSNVPPPSNVSSVDSVSNVSSVVVVVVVVVVVPDDDDPPD

Sequence (92 aa):
MRSDIAKLVICVAIDVIDFTVISWIPGAGLVIDLINTLVAVLLFGPIGLIALWEAANLAEPIDAFVPTMTLLAVTQLGKAKKKAGAPELPRG

pLDDT: mean 77.18, std 10.61, range [52.0, 90.06]

Radius of gyration: 15.58 Å; chains: 1; bounding box: 35×25×50 Å

=== Feature glossary ===
The record interleaves many kinds of information about one protein. Here is each kind framed as the question it answers.

Q: What are the backbone torsion angles?
A: φ (phi) and ψ (psi) are the two rotatable backbone dihedrals per residue: φ is the C(i-1)–N–Cα–C torsion, ψ is the N–Cα–C–N(i+1) torsion, both in degrees on (−180°, 180°]. α-helical residues cluster near (−60°, −45°); β-strand residues near (−120°, +130°). A Ramachandran plot is simply a scatter of (φ, ψ) for every residue.

Q: What is the amino-acid chain?
A: This is the polypeptide sequence — one letter per residue, N-terminus first. Length ranges from a few dozen residues for small domains to over a thousand for large multi-domain proteins.

Q: How mobile is each atom in the crystal?
A: For experimental (PDB) structures, the B-factor (temperature factor) quantifies the positional spread of each atom in the crystal — a combination of thermal vibration and static disorder — in units of Å². High B-factors mark flexible loops or poorly resolved regions; low B-factors mark the rigid, well-ordered core.

Q: Are the domains correctly placed relative to each other?
A: Predicted Aligned Error (PAE) is an AlphaFold confidence matrix: entry (i, j) is the expected error in the position of residue j, in ångströms, when the prediction is superimposed on the true structure at residue i. Low PAE within a block of residues means that block is internally rigid and well-predicted; high PAE between two blocks means their relative placement is uncertain even if each block individually is confident.

Q: How confident is the AlphaFold model at each residue?
A: pLDDT is the predicted lDDT-Cα score: AlphaFold's confidence that the local environment of each residue (all inter-atomic distances within 15 Å) is correctly placed. It is a per-residue number between 0 and 100, with higher meaning more reliable.

Q: What family and function is it annotated with?
A: Functional annotations link the protein to curated databases. InterPro entries identify conserved domains and families by matching the sequence against member-database signatures (Pfam, PROSITE, CDD, …). Gene Ontology (GO) terms describe molecular function, biological process, and cellular component in a controlled vocabulary. CATH places the structure in a hierarchical fold classification (Class/Architecture/Topology/Homologous-superfamily). The organism is the source species.

Q: How big and how compact is the whole molecule?
A: Three whole-structure scalars: the radius of gyration (RMS distance of Cα from centroid, in Å), the count of Cα–Cα contacts (pairs closer than 8 Å and separated by more than four residues in sequence — i.e. tertiary, not local, contacts), and the bounding-box dimensions. Together they distinguish compact globular folds from extended fibres or disordered chains.

Q: What known structures does this most resemble?
A: The Foldseek neighbor list gives the closest experimentally determined structures in the PDB, ranked by structural alignment. TM-score near 1 means near-identical fold; near 0.3 means only rough topology match. This is how one finds what a novel AlphaFold prediction most resembles in the solved-structure universe.

Q: Which residues are buried vs exposed?
A: SASA measures how much of the protein is reachable by solvent. It is computed by rolling a water-sized probe over the atomic surface and summing the exposed area (Å²). Per-residue SASA distinguishes core (buried, low SASA) from surface (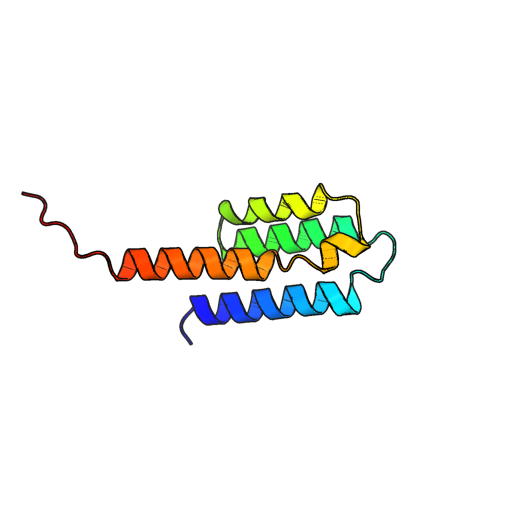exposed, high SASA) residues; total SASA is a whole-molecule size measure.

Q: Which residues are in helices, strands, or loops?
A: Eight-state secondary structure (DSSP): H is the canonical α-helix, G the tighter 3₁₀-helix, I the wider π-helix; E/B are β-structure, T and S are turns and bends, and '-' is everything else. DSSP derives these from the pattern of main-chain N–H···O=C hydrogen bonds, not from the sequence.

Q: Where is each backbone atom in 3D?
A: Structure coordinates are given as an mmCIF _atom_site loop: one row per atom with element, residue name, chain id, sequence number, and x/y/z position in Å. Only the four main-chain atoms per residue are included here; side chains are omitted to keep the record compact.

Q: What if only a Cα trace is available?
A: Three-state secondary structure (P-SEA) collapses the eight DSSP classes into helix (a), strand (b), and coil (c). P-SEA assigns these from Cα geometry alone — distances and angles — without requiring backbone oxygens, so it works on any Cα trace.

Q: What do the rendered images show?
A: The six renders are orthographic views along the three Cartesian axes in both directions. Representation (cartoon, sticks, or surface) and color scheme (sequence-rainbow or by-chain) vary across proteins so the training set covers all the common visualization conven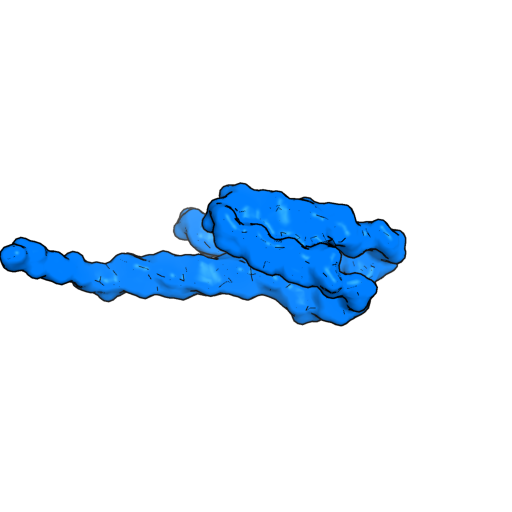tions.

Q: What does the local fold look like, residue by residue?
A: Foldseek's 3Di representation compresses backbone geometry into a per-residue letter drawn from a learned twenty-state alphabet. It captures the tertiary interaction pattern around each residue — which residues are packed against it in space, regardless of where they are in sequence.

Q: What do the diagnostic plots show?
A: The contact map is a binary N×N matrix image: pixel (i, j) is dark where Cα_i and Cα_j are within 8 Å and |i−j|>4. Because the |i−j|>4 filter removes local helical contacts, off-diagonal stripes parallel to the main diagonal indicate parallel β-sheets; stripes perpendicular to it indicate antiparallel β-sheets. The Ramachandran plot scatters every residue's (φ, ψ) pair against the sterically allowed regions. The PAE heatmap renders the predicted-aligned-error matrix.